Protein AF-A0AAN1JN68-F1 (afdb_monomer)

Mean predicted aligned error: 7.09 Å

Organism: NCBI:txid169430

Secondary structure (DSSP, 8-state):
--HHHHHHHHHHHHHTSPTTEEEEETTTEEEEEETTEEEEEE-S-TTS-----EE---HHHHHHHHHHHHHTTTS--EEE-----S-----

Foldseek 3Di:
DAPVVLQVVLLVVQVVDDQQKWWDLPQFWIWHQDPNDIWIFTPPDPPPLDTHDTDDPDRVVCVVCVVSSVVCVVPIDMDRSPPDDDDDDDD

pLDDT: mean 82.27, std 13.41, range [39.84, 94.06]

Structure (mmCIF, N/CA/C/O backbone):
data_AF-A0AAN1JN68-F1
#
_entry.id   AF-A0AAN1JN68-F1
#
loop_
_atom_site.group_PDB
_atom_site.id
_atom_site.type_symbol
_atom_site.label_atom_id
_atom_site.label_alt_id
_atom_site.label_comp_id
_atom_site.label_asym_id
_atom_site.label_entity_id
_atom_site.label_seq_id
_atom_site.pdbx_PDB_ins_code
_atom_site.Cartn_x
_atom_site.Cartn_y
_atom_site.Cartn_z
_atom_site.occupancy
_atom_site.B_iso_or_equiv
_atom_site.auth_seq_id
_atom_site.auth_comp_id
_atom_site.auth_asym_id
_atom_site.auth_atom_id
_atom_site.pdbx_PDB_model_num
ATOM 1 N N . MET A 1 1 ? -7.353 -7.730 -11.606 1.00 84.94 1 MET A N 1
ATOM 2 C CA . MET A 1 1 ? -6.757 -6.682 -10.774 1.00 84.94 1 MET A CA 1
ATOM 3 C C . MET A 1 1 ? -6.041 -5.649 -11.616 1.00 84.94 1 MET A C 1
ATOM 5 O O . MET A 1 1 ? -5.030 -5.953 -12.245 1.00 84.94 1 MET A O 1
ATOM 9 N N . ASP A 1 2 ? -6.635 -4.463 -11.659 1.00 89.12 2 ASP A N 1
ATOM 10 C CA . ASP A 1 2 ? -6.042 -3.194 -12.094 1.00 89.12 2 ASP A CA 1
ATOM 11 C C . ASP A 1 2 ? -5.624 -2.342 -10.875 1.00 89.12 2 ASP A C 1
ATOM 13 O O . ASP A 1 2 ? -5.896 -2.724 -9.734 1.00 89.12 2 ASP A O 1
ATOM 17 N N . ALA 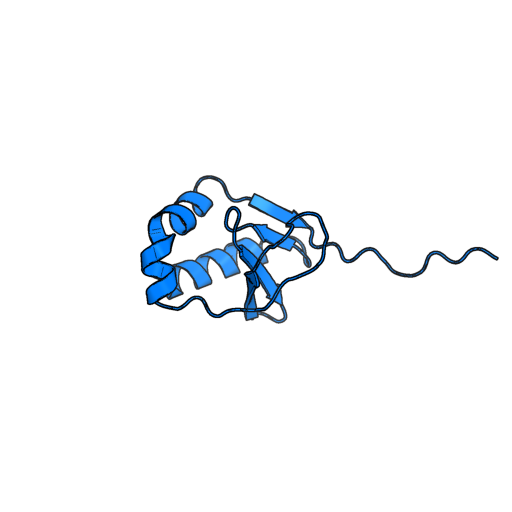A 1 3 ? -4.981 -1.190 -11.104 1.00 89.38 3 ALA A N 1
ATOM 18 C CA . ALA A 1 3 ? -4.465 -0.314 -10.047 1.00 89.38 3 ALA A CA 1
ATOM 19 C C . ALA A 1 3 ? -5.547 0.163 -9.060 1.00 89.38 3 ALA A C 1
ATOM 21 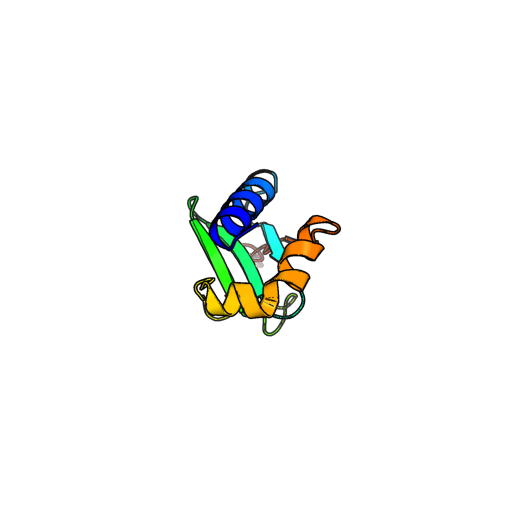O O . ALA A 1 3 ? -5.302 0.271 -7.856 1.00 89.38 3 ALA A O 1
ATOM 22 N N . LYS A 1 4 ? -6.767 0.422 -9.547 1.00 90.44 4 LYS A N 1
ATOM 23 C CA . LYS A 1 4 ? -7.883 0.880 -8.713 1.00 90.44 4 LYS A CA 1
ATOM 24 C C . LYS A 1 4 ? -8.435 -0.264 -7.870 1.00 90.44 4 LYS A C 1
ATOM 26 O O . LYS A 1 4 ? -8.714 -0.066 -6.687 1.00 90.44 4 LYS A O 1
ATOM 31 N N . GLU A 1 5 ? -8.579 -1.449 -8.460 1.00 91.50 5 GLU A N 1
ATOM 32 C CA . GLU A 1 5 ? -8.968 -2.662 -7.734 1.00 91.50 5 GLU A CA 1
ATOM 33 C C . GLU A 1 5 ? -7.935 -3.005 -6.647 1.00 91.50 5 GLU A C 1
ATOM 35 O O . GLU A 1 5 ? -8.312 -3.264 -5.503 1.00 91.50 5 GLU A O 1
ATOM 40 N N . PHE A 1 6 ? -6.640 -2.914 -6.965 1.00 91.62 6 PHE A N 1
ATOM 41 C CA . PHE A 1 6 ? -5.549 -3.088 -6.007 1.00 91.62 6 PHE A CA 1
ATOM 42 C C . PHE A 1 6 ? -5.651 -2.103 -4.839 1.00 91.62 6 PHE A C 1
ATOM 44 O O . PHE A 1 6 ? -5.721 -2.525 -3.686 1.00 91.62 6 PHE A O 1
ATOM 51 N N . ALA A 1 7 ? -5.740 -0.799 -5.121 1.00 91.69 7 ALA A N 1
ATOM 52 C CA . ALA A 1 7 ? -5.835 0.239 -4.096 1.00 91.69 7 ALA A CA 1
ATOM 53 C C . ALA A 1 7 ? -7.069 0.064 -3.193 1.00 91.69 7 ALA A C 1
ATOM 55 O O . ALA A 1 7 ? -6.990 0.262 -1.979 1.00 91.69 7 ALA A O 1
ATOM 56 N N . ALA A 1 8 ? -8.209 -0.345 -3.757 1.00 92.50 8 ALA A N 1
ATOM 57 C CA . ALA A 1 8 ? -9.415 -0.617 -2.983 1.00 92.50 8 ALA A CA 1
ATOM 58 C C . ALA A 1 8 ? -9.225 -1.806 -2.027 1.00 92.50 8 ALA A C 1
ATOM 60 O O . ALA A 1 8 ? -9.583 -1.709 -0.851 1.00 92.50 8 ALA A O 1
ATOM 61 N N . ARG A 1 9 ? -8.626 -2.905 -2.507 1.00 94.06 9 ARG A N 1
ATOM 62 C CA . ARG A 1 9 ? -8.348 -4.094 -1.686 1.00 94.06 9 ARG A CA 1
ATOM 63 C C . ARG A 1 9 ? -7.300 -3.811 -0.614 1.00 94.06 9 ARG A C 1
ATOM 65 O O . ARG A 1 9 ? -7.500 -4.193 0.534 1.00 94.06 9 ARG A O 1
ATOM 72 N N . LEU A 1 10 ? -6.244 -3.079 -0.957 1.00 93.12 10 LEU A N 1
ATOM 73 C CA . LEU A 1 10 ? -5.208 -2.663 -0.016 1.00 93.12 10 LEU A CA 1
ATOM 74 C C . LEU A 1 10 ? -5.774 -1.756 1.084 1.00 93.12 10 LEU A C 1
ATOM 76 O O . LEU A 1 10 ? -5.483 -1.951 2.260 1.00 93.12 10 LEU A O 1
ATOM 80 N N . SER A 1 11 ? -6.646 -0.810 0.720 1.00 93.19 11 SER A N 1
ATOM 81 C CA . SER A 1 11 ? -7.335 0.037 1.700 1.00 93.19 11 SER A CA 1
ATOM 82 C C . SER A 1 11 ? -8.216 -0.781 2.641 1.00 93.19 11 SER A C 1
ATOM 84 O O . SER A 1 11 ? -8.254 -0.497 3.833 1.00 93.19 11 SER A O 1
ATOM 86 N N . ALA A 1 12 ? -8.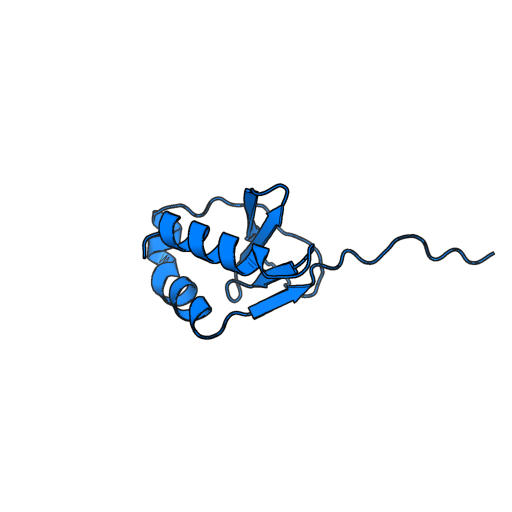932 -1.788 2.128 1.00 93.75 12 ALA A N 1
ATOM 87 C CA . ALA A 1 12 ? -9.730 -2.680 2.965 1.00 93.75 12 ALA A CA 1
ATOM 88 C C . ALA A 1 12 ? -8.846 -3.459 3.949 1.00 93.75 12 ALA A C 1
ATOM 90 O O . ALA A 1 12 ? -9.117 -3.421 5.144 1.00 93.75 12 ALA A O 1
ATOM 91 N N . ALA A 1 13 ? -7.747 -4.045 3.466 1.00 93.00 13 ALA A N 1
ATOM 92 C CA . ALA A 1 13 ? -6.807 -4.783 4.304 1.00 93.00 13 ALA A CA 1
ATOM 93 C C . ALA A 1 13 ? -6.201 -3.900 5.409 1.00 93.00 13 ALA A C 1
ATOM 95 O O . ALA A 1 13 ? -6.150 -4.306 6.565 1.00 93.00 13 ALA A O 1
ATOM 96 N N . LEU A 1 14 ? -5.814 -2.658 5.088 1.00 92.06 14 LEU A N 1
ATOM 97 C CA . LEU A 1 14 ? -5.307 -1.693 6.072 1.00 92.06 14 LEU A CA 1
ATOM 98 C C . LEU A 1 14 ? -6.367 -1.233 7.083 1.00 92.06 14 LEU A C 1
ATOM 100 O O . LEU A 1 14 ? -6.012 -0.928 8.216 1.00 92.06 14 LEU A O 1
ATOM 104 N N . ARG A 1 15 ? -7.657 -1.189 6.719 1.00 92.69 15 ARG A N 1
ATOM 105 C CA . ARG A 1 15 ? -8.742 -0.877 7.674 1.00 92.69 15 ARG A CA 1
ATOM 106 C C . ARG A 1 15 ? -8.948 -1.978 8.715 1.00 92.69 15 ARG A C 1
ATOM 108 O O . ARG A 1 15 ? -9.474 -1.693 9.786 1.00 92.69 15 ARG A O 1
ATOM 115 N N . GLU A 1 16 ? -8.569 -3.212 8.396 1.00 93.12 16 GLU A N 1
ATOM 116 C CA . GLU A 1 16 ? -8.612 -4.341 9.333 1.00 93.12 16 GLU A CA 1
ATOM 117 C C . GLU A 1 16 ? -7.411 -4.349 10.291 1.00 93.12 16 GLU A C 1
ATOM 119 O O . GLU A 1 16 ? -7.433 -5.050 11.302 1.00 93.12 16 GLU A O 1
ATOM 124 N N . GLN A 1 17 ? -6.381 -3.549 10.001 1.00 90.88 17 GLN A N 1
ATOM 125 C CA . GLN A 1 17 ? -5.212 -3.379 10.854 1.00 90.88 17 GLN A CA 1
ATOM 126 C C . GLN A 1 17 ? -5.432 -2.284 11.908 1.00 90.88 17 GLN A C 1
ATOM 128 O O . GLN A 1 17 ? -6.261 -1.384 11.727 1.00 90.88 17 GLN A O 1
ATOM 133 N N . PRO A 1 18 ? -4.686 -2.321 13.027 1.00 89.00 18 PRO A N 1
ATOM 134 C CA . PRO A 1 18 ? -4.702 -1.228 13.985 1.00 89.00 18 PRO A CA 1
ATOM 135 C C . PRO A 1 18 ? -4.286 0.108 13.335 1.00 89.00 18 PRO A C 1
ATOM 137 O O . PRO A 1 18 ? -3.509 0.146 12.377 1.00 89.00 18 PRO A O 1
ATOM 140 N N . PRO A 1 19 ? -4.789 1.241 13.854 1.00 84.31 19 PRO A N 1
ATOM 141 C CA . PRO A 1 19 ? -4.404 2.553 13.354 1.00 84.31 19 PRO A CA 1
ATOM 142 C C . PRO A 1 19 ? -2.891 2.766 13.493 1.00 84.31 19 PRO A C 1
ATOM 144 O O . PRO A 1 19 ? -2.306 2.467 14.533 1.00 84.31 19 PRO A O 1
ATOM 147 N N . GLY A 1 20 ? -2.270 3.323 12.451 1.00 83.31 20 GLY A N 1
ATOM 148 C CA . GLY A 1 20 ? -0.815 3.495 12.391 1.00 83.31 20 GLY A CA 1
ATOM 149 C C . GLY A 1 20 ? -0.062 2.294 11.814 1.00 83.31 20 GLY A C 1
ATOM 150 O O . GLY A 1 20 ? 1.160 2.243 11.924 1.00 83.31 20 GLY A O 1
ATOM 151 N N . THR A 1 21 ? -0.759 1.341 11.197 1.00 89.56 21 THR A N 1
ATOM 152 C CA . THR A 1 21 ? -0.143 0.293 10.379 1.00 89.56 21 THR A CA 1
ATOM 153 C C . THR A 1 21 ? 0.050 0.758 8.933 1.00 89.56 21 THR A C 1
ATOM 155 O O . THR A 1 21 ? -0.810 1.429 8.356 1.00 89.56 21 THR A O 1
ATOM 158 N N . ALA A 1 22 ? 1.176 0.367 8.343 1.00 89.94 22 ALA A N 1
ATOM 159 C CA . ALA A 1 22 ? 1.452 0.460 6.918 1.00 89.94 22 ALA A CA 1
ATOM 160 C C . ALA A 1 22 ? 1.599 -0.929 6.303 1.00 89.94 22 ALA A C 1
ATOM 162 O O . ALA A 1 22 ? 1.990 -1.882 6.972 1.00 89.94 22 ALA A O 1
ATOM 163 N N . ALA A 1 23 ? 1.312 -1.020 5.013 1.00 92.12 23 ALA A N 1
ATOM 164 C CA . ALA A 1 23 ? 1.592 -2.182 4.189 1.00 92.12 23 ALA A CA 1
ATOM 165 C C . ALA A 1 23 ? 2.917 -1.956 3.464 1.00 92.12 23 ALA A C 1
ATOM 167 O O . ALA A 1 23 ? 3.056 -0.950 2.765 1.00 92.12 23 ALA A O 1
ATOM 168 N N . LEU A 1 24 ? 3.877 -2.863 3.626 1.00 90.94 24 LEU A N 1
ATOM 169 C CA . LEU A 1 24 ? 5.155 -2.797 2.930 1.00 90.94 24 LEU A CA 1
ATOM 170 C C . LEU A 1 24 ? 5.024 -3.491 1.573 1.00 90.94 24 LEU A C 1
ATOM 172 O O . LEU A 1 24 ? 4.924 -4.710 1.501 1.00 90.94 24 LEU A O 1
ATOM 176 N N . LEU A 1 25 ? 5.008 -2.716 0.494 1.00 90.38 25 LEU A N 1
ATOM 177 C CA . LEU A 1 25 ? 4.819 -3.195 -0.874 1.00 90.38 25 LEU A CA 1
ATOM 178 C C . LEU A 1 25 ? 6.172 -3.580 -1.487 1.00 90.38 25 LEU A C 1
ATOM 180 O O . LEU A 1 25 ? 6.641 -2.959 -2.440 1.00 90.38 25 LEU A O 1
ATOM 184 N N . GLY A 1 26 ? 6.817 -4.591 -0.907 1.00 85.00 26 GLY A N 1
ATOM 185 C CA . GLY A 1 26 ? 8.171 -5.000 -1.280 1.00 85.00 26 GLY A CA 1
ATOM 186 C C . GLY A 1 26 ? 9.239 -4.004 -0.818 1.00 85.00 26 GLY A C 1
ATOM 187 O O . GLY A 1 26 ? 9.092 -3.337 0.199 1.00 85.00 26 GLY A O 1
ATOM 188 N N . ASP A 1 27 ? 10.334 -3.901 -1.568 1.00 83.12 27 ASP A N 1
ATOM 189 C CA . ASP A 1 27 ? 11.505 -3.095 -1.198 1.00 83.12 27 ASP A CA 1
ATOM 190 C C . ASP A 1 27 ? 11.399 -1.605 -1.565 1.00 83.12 27 ASP A C 1
ATOM 192 O O . ASP A 1 27 ? 12.234 -0.813 -1.139 1.00 83.12 27 ASP A O 1
ATOM 196 N N . PHE A 1 28 ? 10.391 -1.209 -2.350 1.00 83.69 28 PHE A N 1
ATOM 197 C CA . PHE A 1 28 ? 10.370 0.110 -2.994 1.00 83.69 28 PHE A CA 1
ATOM 198 C C . PHE A 1 28 ? 9.334 1.083 -2.424 1.00 83.69 28 PHE A C 1
ATOM 200 O O . PHE A 1 28 ? 9.481 2.301 -2.574 1.00 83.69 28 PHE A O 1
ATOM 207 N N . ALA A 1 29 ? 8.258 0.569 -1.827 1.00 88.38 29 ALA A N 1
ATOM 208 C CA . ALA A 1 29 ? 7.124 1.382 -1.421 1.00 88.38 29 ALA A CA 1
ATOM 209 C C . ALA A 1 29 ? 6.424 0.845 -0.179 1.00 88.38 29 ALA A C 1
ATOM 211 O O . ALA A 1 29 ? 6.411 -0.349 0.101 1.00 88.38 29 ALA A O 1
ATOM 212 N N . MET A 1 30 ? 5.764 1.752 0.530 1.00 89.94 30 MET A N 1
ATOM 213 C CA . MET A 1 30 ? 4.808 1.420 1.571 1.00 89.94 30 MET A CA 1
ATOM 214 C C . MET A 1 30 ? 3.514 2.197 1.361 1.00 89.94 30 MET A C 1
ATOM 216 O O . MET A 1 30 ? 3.518 3.311 0.832 1.00 89.94 30 MET A O 1
ATOM 220 N N . ALA A 1 31 ? 2.403 1.614 1.795 1.00 91.56 31 ALA A N 1
ATOM 221 C CA . ALA A 1 31 ? 1.097 2.244 1.760 1.00 91.56 31 ALA A CA 1
ATOM 222 C C . ALA A 1 31 ? 0.549 2.439 3.170 1.00 91.56 31 ALA A C 1
ATOM 224 O O . ALA A 1 31 ? 0.546 1.517 3.984 1.00 91.56 31 ALA A O 1
ATOM 225 N N . VAL A 1 32 ? 0.042 3.637 3.442 1.00 89.62 32 VAL A N 1
ATOM 226 C CA . VAL A 1 32 ? -0.569 3.993 4.725 1.00 89.62 32 VAL A CA 1
ATOM 227 C C . VAL A 1 32 ? -1.974 4.502 4.478 1.00 89.62 32 VAL A C 1
ATOM 229 O O . VAL A 1 32 ? -2.206 5.307 3.576 1.00 89.62 32 VAL A O 1
ATOM 232 N N . LEU A 1 33 ? -2.913 4.072 5.314 1.00 90.31 33 LEU A N 1
ATOM 233 C CA . LEU A 1 33 ? -4.250 4.641 5.327 1.00 90.31 33 LEU A CA 1
ATOM 234 C C . LEU A 1 33 ? -4.291 5.824 6.303 1.00 90.31 33 LEU A C 1
ATOM 236 O O . LEU A 1 33 ? -4.123 5.652 7.510 1.00 90.31 33 LEU A O 1
ATOM 240 N N . ARG A 1 34 ? -4.530 7.036 5.792 1.00 84.56 34 ARG A N 1
ATOM 241 C CA . ARG A 1 34 ? -4.709 8.247 6.608 1.00 84.56 34 ARG A CA 1
ATOM 242 C C . ARG A 1 34 ? -5.987 8.968 6.219 1.00 84.56 34 ARG A C 1
ATOM 244 O O . ARG A 1 34 ? -6.159 9.334 5.064 1.00 84.56 34 ARG A O 1
ATOM 251 N N . ASN A 1 35 ? -6.863 9.222 7.192 1.00 85.62 35 ASN A N 1
ATOM 252 C CA . ASN A 1 35 ? -8.147 9.903 6.968 1.00 85.62 35 ASN A CA 1
ATOM 253 C C . ASN A 1 35 ? -8.945 9.292 5.798 1.00 85.62 35 ASN A C 1
ATOM 255 O O . ASN A 1 35 ? -9.415 10.010 4.920 1.00 85.62 35 ASN A O 1
ATOM 259 N N . ASP A 1 36 ? -9.031 7.958 5.758 1.00 83.19 36 ASP A N 1
ATOM 260 C CA . ASP A 1 36 ? -9.684 7.180 4.689 1.00 83.19 36 ASP A CA 1
ATOM 261 C C . ASP A 1 36 ? -9.039 7.295 3.292 1.00 83.19 36 ASP A C 1
ATOM 263 O O . ASP A 1 36 ? -9.515 6.708 2.325 1.00 83.19 36 ASP A O 1
ATOM 267 N N . SER A 1 37 ? -7.919 8.010 3.185 1.00 88.06 37 SER A N 1
ATOM 268 C CA . SER A 1 37 ? -7.141 8.149 1.959 1.00 88.06 37 SER A CA 1
ATOM 269 C C . SER A 1 37 ? -5.930 7.226 1.999 1.00 88.06 37 SER A C 1
ATOM 271 O O . SER A 1 37 ? -5.170 7.217 2.971 1.00 88.06 37 SER A O 1
ATOM 273 N N . LEU A 1 38 ? -5.752 6.446 0.936 1.00 89.25 38 LEU A N 1
ATOM 274 C CA . LEU A 1 38 ? -4.582 5.597 0.754 1.00 89.25 38 LEU A CA 1
ATOM 275 C C . LEU A 1 38 ? -3.426 6.438 0.209 1.00 89.25 38 LEU A C 1
ATOM 277 O O . LEU A 1 38 ? -3.559 7.076 -0.835 1.00 89.25 38 LEU A O 1
ATOM 281 N N . ILE A 1 39 ? -2.305 6.437 0.920 1.00 89.06 39 ILE A N 1
ATOM 282 C CA . ILE A 1 39 ? -1.110 7.205 0.571 1.00 89.06 39 ILE A CA 1
ATOM 283 C C . ILE A 1 39 ? 0.027 6.222 0.323 1.00 89.06 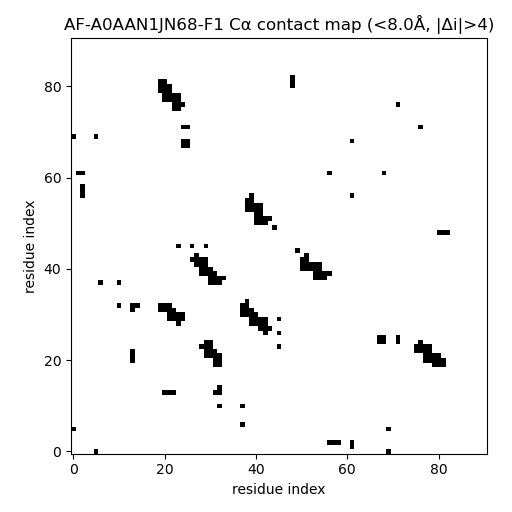39 ILE A C 1
ATOM 285 O O . ILE A 1 39 ? 0.351 5.433 1.209 1.00 89.06 39 ILE A O 1
ATOM 289 N N . PHE A 1 40 ? 0.641 6.293 -0.857 1.00 89.94 40 PHE A N 1
ATOM 290 C CA . PHE A 1 40 ? 1.844 5.535 -1.192 1.00 89.94 40 PHE A CA 1
ATOM 291 C C . PHE A 1 40 ? 3.071 6.411 -1.000 1.00 89.94 40 PHE A C 1
ATOM 293 O O . PHE A 1 40 ? 3.055 7.583 -1.374 1.00 89.94 40 PHE A O 1
ATOM 300 N N . GLN A 1 41 ? 4.122 5.852 -0.415 1.00 88.25 41 GLN A N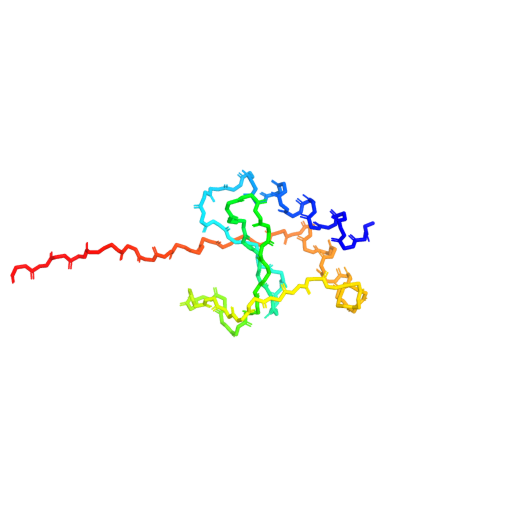 1
ATOM 301 C CA . GLN A 1 41 ? 5.383 6.546 -0.175 1.00 88.25 41 GLN A CA 1
ATOM 302 C C . GLN A 1 41 ? 6.541 5.647 -0.566 1.00 88.25 41 GLN A C 1
ATOM 304 O O . GLN A 1 41 ? 6.487 4.434 -0.346 1.00 88.25 41 GLN A O 1
ATOM 309 N N . HIS A 1 42 ? 7.571 6.249 -1.154 1.00 84.50 42 HIS A N 1
ATOM 310 C CA . HIS A 1 42 ? 8.816 5.547 -1.417 1.00 84.50 42 HIS A CA 1
ATOM 311 C C . HIS A 1 42 ? 9.485 5.163 -0.102 1.00 84.50 42 HIS A C 1
ATOM 313 O O . HIS A 1 42 ? 9.443 5.905 0.883 1.00 84.50 42 HIS A O 1
ATOM 319 N N . VAL A 1 43 ? 10.098 3.987 -0.101 1.00 77.75 43 VAL A N 1
ATOM 320 C CA . VAL A 1 43 ? 10.843 3.477 1.043 1.00 77.75 43 VAL A CA 1
ATOM 321 C C . VAL A 1 43 ? 12.314 3.492 0.680 1.00 77.75 43 VAL A C 1
ATOM 323 O O . VAL A 1 43 ? 12.744 2.731 -0.177 1.00 77.75 43 VAL A O 1
ATOM 326 N N . GLU A 1 44 ? 13.081 4.370 1.324 1.00 71.06 44 GLU A N 1
ATOM 327 C CA . GLU A 1 44 ? 14.544 4.252 1.325 1.00 71.06 44 GLU A CA 1
ATOM 328 C C . GLU A 1 44 ? 15.001 3.273 2.413 1.00 71.06 44 GLU A C 1
ATOM 330 O O . GLU A 1 44 ? 15.893 2.463 2.179 1.00 71.06 44 GLU A O 1
ATOM 335 N N . ASP A 1 45 ? 14.353 3.313 3.586 1.00 69.88 45 ASP A N 1
ATOM 336 C CA . ASP A 1 45 ? 14.573 2.367 4.679 1.00 69.88 45 ASP A CA 1
ATOM 337 C C . ASP A 1 45 ? 13.249 2.068 5.423 1.00 69.88 45 ASP A C 1
ATOM 339 O O . ASP A 1 45 ? 12.697 2.968 6.071 1.00 69.88 45 ASP A O 1
ATOM 343 N N . PRO A 1 46 ? 12.719 0.827 5.351 1.00 61.97 46 PRO A N 1
ATOM 344 C CA . PRO A 1 46 ? 11.417 0.466 5.926 1.00 61.97 46 PRO A CA 1
ATOM 345 C C . PRO A 1 46 ? 11.397 0.465 7.459 1.00 61.97 46 PRO A C 1
ATOM 347 O O . PRO A 1 46 ? 10.318 0.473 8.052 1.00 61.97 46 PRO A O 1
ATOM 350 N N . TYR A 1 47 ? 12.565 0.469 8.105 1.00 64.69 47 TYR A N 1
ATOM 351 C CA . TYR A 1 47 ? 12.712 0.370 9.559 1.00 64.69 47 TYR A CA 1
ATOM 352 C C . TYR A 1 47 ? 13.070 1.705 10.222 1.00 64.69 47 TYR A C 1
ATOM 354 O O . TYR A 1 47 ? 12.997 1.830 11.443 1.00 64.69 47 TYR A O 1
ATOM 362 N N . SER A 1 48 ? 13.411 2.720 9.431 1.00 66.56 48 SER A N 1
ATOM 363 C CA . 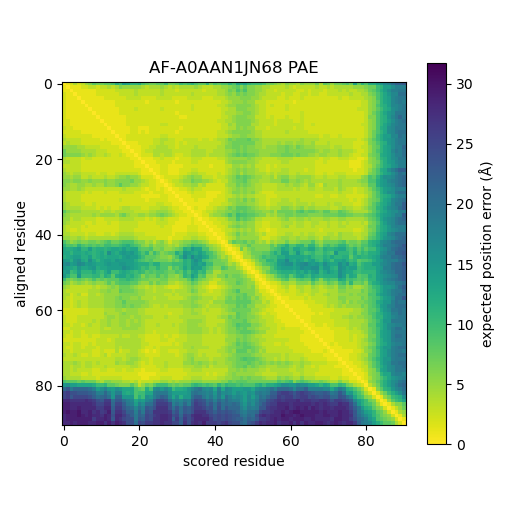SER A 1 48 ? 13.817 4.046 9.889 1.00 66.56 48 SER A CA 1
ATOM 364 C C . SER A 1 48 ? 12.662 4.836 10.495 1.00 66.56 48 SER A C 1
ATOM 366 O O . SER A 1 48 ? 12.884 5.822 11.196 1.00 66.56 48 SER A O 1
ATOM 368 N N . GLY A 1 49 ? 11.420 4.436 10.200 1.00 58.28 49 GLY A N 1
ATOM 369 C CA . GLY A 1 49 ? 10.223 5.197 10.546 1.00 58.28 49 GLY A CA 1
ATOM 370 C C . GLY A 1 49 ? 10.111 6.534 9.801 1.00 58.28 49 GLY A C 1
ATOM 371 O O . GLY A 1 49 ? 9.169 7.286 10.056 1.00 58.28 49 GLY A O 1
ATOM 372 N N . VAL A 1 50 ? 11.041 6.838 8.884 1.00 61.06 50 VAL A N 1
ATOM 373 C CA . VAL A 1 50 ? 11.002 8.024 8.030 1.00 61.06 50 VAL A CA 1
ATOM 374 C C . VAL A 1 50 ? 10.229 7.669 6.771 1.00 61.06 50 VAL A C 1
ATOM 376 O O . VAL A 1 50 ? 10.618 6.805 5.990 1.00 61.06 50 VAL A O 1
ATOM 379 N N . LEU A 1 51 ? 9.099 8.341 6.590 1.00 65.00 51 LEU A N 1
ATOM 380 C CA . LEU A 1 51 ? 8.316 8.218 5.375 1.00 65.00 51 LEU A CA 1
ATOM 381 C C . LEU A 1 51 ? 9.003 9.020 4.261 1.00 65.00 51 LEU A C 1
ATOM 383 O O . LEU A 1 51 ? 9.265 10.209 4.449 1.00 65.00 51 LEU A O 1
ATOM 387 N N . GLY A 1 52 ? 9.306 8.370 3.135 1.00 69.06 52 GLY A N 1
ATOM 388 C CA . GLY A 1 52 ? 9.842 9.038 1.949 1.00 69.06 52 GLY A CA 1
ATOM 389 C C . GLY A 1 52 ? 8.781 9.851 1.201 1.00 69.06 52 GLY A C 1
ATOM 390 O O . GLY A 1 52 ? 7.643 9.999 1.655 1.00 69.06 52 GLY A O 1
ATOM 391 N N . ASP A 1 53 ? 9.146 10.368 0.027 1.00 77.88 53 ASP A N 1
ATOM 392 C CA . ASP A 1 53 ? 8.232 11.152 -0.804 1.00 77.88 53 ASP A CA 1
ATOM 393 C C . ASP A 1 53 ? 6.984 10.355 -1.210 1.00 77.88 53 ASP A C 1
ATOM 395 O O . ASP A 1 53 ? 7.044 9.190 -1.627 1.00 77.88 53 ASP A O 1
ATOM 399 N N . GLY A 1 54 ? 5.830 11.015 -1.087 1.00 83.25 54 GLY A N 1
ATOM 400 C CA . GLY A 1 54 ? 4.546 10.472 -1.504 1.00 83.25 54 GLY A CA 1
ATOM 401 C C . GLY A 1 54 ? 4.422 10.427 -3.023 1.00 83.25 54 GLY A C 1
ATOM 402 O O . GLY A 1 54 ? 4.745 11.399 -3.705 1.00 83.25 54 GLY A O 1
ATOM 403 N N . PHE A 1 55 ? 3.897 9.325 -3.555 1.00 86.31 55 PHE A N 1
ATOM 404 C CA . PHE A 1 55 ? 3.669 9.158 -4.989 1.00 86.31 55 PHE A CA 1
ATOM 405 C C . PHE A 1 55 ? 2.257 8.648 -5.291 1.00 86.31 55 PHE A C 1
ATOM 407 O O . PHE A 1 55 ? 1.551 8.116 -4.433 1.00 86.31 55 PHE A O 1
ATOM 414 N N . ALA A 1 56 ? 1.830 8.829 -6.540 1.00 85.56 56 ALA A N 1
ATOM 415 C CA . ALA A 1 56 ? 0.581 8.272 -7.040 1.00 85.56 56 ALA A CA 1
ATOM 416 C C . ALA A 1 56 ? 0.853 6.943 -7.749 1.00 85.56 56 ALA A C 1
ATOM 418 O O . ALA A 1 56 ? 1.726 6.871 -8.613 1.00 85.56 56 ALA A O 1
ATOM 419 N N . LEU A 1 57 ? 0.076 5.906 -7.426 1.00 86.19 57 LEU A N 1
ATOM 420 C CA . LEU A 1 57 ? 0.099 4.647 -8.166 1.00 86.19 57 LEU A CA 1
ATOM 421 C C . LEU A 1 57 ? -0.569 4.853 -9.536 1.00 86.19 57 LEU A C 1
ATOM 423 O O . LEU A 1 57 ? -1.785 4.726 -9.672 1.00 86.19 57 LEU A O 1
ATOM 427 N N . THR A 1 58 ? 0.221 5.250 -10.532 1.00 87.38 58 THR A N 1
ATOM 428 C CA . THR A 1 58 ? -0.231 5.448 -11.916 1.00 87.38 58 THR A CA 1
ATOM 429 C C . THR A 1 58 ? -0.414 4.111 -12.637 1.00 87.38 58 THR A C 1
ATOM 431 O O . THR A 1 58 ? 0.141 3.092 -12.225 1.00 87.38 58 THR A O 1
ATOM 434 N N . ASP A 1 59 ? -1.156 4.108 -13.750 1.00 86.50 59 ASP A N 1
ATOM 435 C CA . ASP A 1 59 ? -1.317 2.908 -14.587 1.00 86.50 59 ASP A CA 1
ATOM 436 C C . ASP A 1 59 ? 0.023 2.397 -15.149 1.00 86.50 59 ASP A C 1
ATOM 438 O O . ASP A 1 59 ? 0.195 1.196 -15.345 1.00 86.50 59 ASP A O 1
ATOM 442 N N . GLU A 1 60 ? 0.979 3.297 -15.400 1.00 86.44 60 GLU A N 1
ATOM 443 C CA . GLU A 1 60 ? 2.331 2.950 -15.856 1.00 86.44 60 GLU A CA 1
ATOM 444 C C . GLU A 1 60 ? 3.084 2.166 -14.777 1.00 86.44 60 GLU A C 1
ATOM 446 O O . GLU A 1 60 ? 3.425 1.004 -14.998 1.00 86.44 60 GLU A O 1
ATOM 451 N N . LEU A 1 61 ? 3.211 2.742 -13.576 1.00 87.25 61 LEU A N 1
ATOM 452 C CA . LEU A 1 61 ? 3.884 2.099 -12.448 1.00 87.25 61 LEU A CA 1
ATOM 453 C C . LEU A 1 61 ? 3.194 0.790 -12.046 1.00 87.25 61 LEU A C 1
ATOM 455 O O . LEU A 1 61 ? 3.853 -0.196 -11.712 1.00 87.25 61 LEU A O 1
ATOM 459 N N . TRP A 1 62 ? 1.860 0.764 -12.106 1.00 89.81 62 TRP A N 1
ATOM 460 C CA . TRP A 1 62 ? 1.087 -0.454 -11.901 1.00 89.81 62 TRP A CA 1
ATOM 461 C C . TRP A 1 62 ? 1.487 -1.543 -12.889 1.00 89.81 62 TRP A C 1
ATOM 463 O O . TRP A 1 62 ? 1.741 -2.661 -12.465 1.00 89.81 62 TRP A O 1
ATOM 473 N N . ASN A 1 63 ? 1.554 -1.246 -14.189 1.00 91.38 63 ASN A N 1
ATOM 474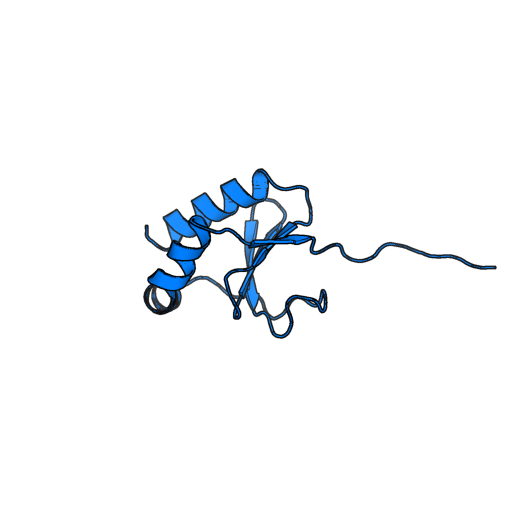 C CA . ASN A 1 63 ? 1.912 -2.246 -15.193 1.00 91.38 63 ASN A CA 1
ATOM 475 C C . ASN A 1 63 ? 3.349 -2.754 -15.024 1.00 91.38 63 ASN A C 1
ATOM 477 O O . ASN A 1 63 ? 3.586 -3.941 -15.229 1.00 91.38 63 ASN A O 1
ATOM 481 N N . GLU A 1 64 ? 4.282 -1.893 -14.615 1.00 92.12 64 GLU A N 1
ATOM 482 C CA . GLU A 1 64 ? 5.674 -2.278 -14.355 1.00 92.12 64 GLU A CA 1
ATOM 483 C C . GLU A 1 64 ? 5.828 -3.174 -13.121 1.00 92.12 64 GLU A C 1
ATOM 485 O O . GLU A 1 64 ? 6.669 -4.069 -13.100 1.00 92.12 64 GLU A O 1
ATOM 490 N N . ARG A 1 65 ? 5.023 -2.934 -12.081 1.00 89.94 65 ARG A N 1
ATOM 491 C CA . ARG A 1 65 ? 5.133 -3.610 -10.777 1.00 89.94 65 ARG A CA 1
ATOM 492 C C . ARG A 1 65 ? 3.992 -4.578 -10.494 1.00 89.94 65 ARG A C 1
ATOM 494 O O . ARG A 1 65 ? 3.867 -5.058 -9.371 1.00 89.94 65 ARG A O 1
ATOM 501 N N . ARG A 1 66 ? 3.166 -4.873 -11.498 1.00 90.00 66 ARG A N 1
ATOM 502 C CA . ARG A 1 66 ? 1.902 -5.596 -11.337 1.00 90.00 66 ARG A CA 1
ATOM 503 C C . ARG A 1 66 ? 2.082 -6.915 -10.610 1.00 90.00 66 ARG A C 1
ATOM 505 O O . ARG A 1 66 ? 1.346 -7.157 -9.668 1.00 90.00 66 ARG A O 1
ATOM 512 N N . GLU A 1 67 ? 3.035 -7.730 -11.055 1.00 90.50 67 GLU A N 1
ATOM 513 C CA . GLU A 1 67 ? 3.297 -9.059 -10.491 1.00 90.50 67 GLU A CA 1
ATOM 514 C C . GLU A 1 67 ? 3.697 -8.952 -9.014 1.00 90.50 67 GLU A C 1
ATOM 516 O O . GLU A 1 67 ? 3.003 -9.487 -8.156 1.00 90.50 67 GLU A O 1
ATOM 521 N N . GLN A 1 68 ? 4.701 -8.125 -8.704 1.00 88.94 68 GLN A N 1
ATOM 522 C CA . GLN A 1 68 ? 5.164 -7.879 -7.331 1.00 88.94 68 GLN A CA 1
ATOM 523 C C . GLN A 1 68 ? 4.041 -7.368 -6.412 1.00 88.94 68 GLN A C 1
ATOM 525 O O . GLN A 1 68 ? 3.897 -7.826 -5.281 1.00 88.94 68 GLN A O 1
ATOM 530 N N . LEU A 1 69 ? 3.230 -6.422 -6.894 1.00 89.38 69 LEU A N 1
ATOM 531 C CA . LEU A 1 69 ? 2.104 -5.876 -6.138 1.00 89.38 69 LEU A CA 1
ATOM 532 C C . LEU A 1 69 ? 0.981 -6.905 -5.963 1.00 89.38 69 LEU A C 1
ATOM 534 O O . LEU A 1 69 ? 0.319 -6.918 -4.931 1.00 89.38 69 LEU A O 1
ATOM 538 N N . THR A 1 70 ? 0.735 -7.763 -6.954 1.00 90.25 70 THR A N 1
ATOM 539 C CA . THR A 1 70 ? -0.284 -8.811 -6.841 1.00 90.25 70 THR A CA 1
ATOM 540 C C . THR A 1 70 ? 0.144 -9.925 -5.895 1.00 90.25 70 THR A C 1
ATOM 542 O O . THR A 1 70 ? -0.677 -10.320 -5.072 1.00 90.25 70 THR A O 1
ATOM 545 N N . ASP A 1 71 ? 1.405 -10.360 -5.965 1.00 90.94 71 ASP A N 1
ATOM 546 C CA . ASP A 1 71 ? 1.966 -11.423 -5.120 1.00 90.94 71 ASP A CA 1
ATOM 547 C C . ASP A 1 71 ? 1.982 -11.022 -3.641 1.00 90.94 71 ASP A C 1
ATOM 549 O O . ASP A 1 71 ? 1.827 -11.861 -2.758 1.00 90.94 71 ASP A O 1
ATOM 553 N N . TRP A 1 72 ? 2.086 -9.720 -3.351 1.00 92.19 72 TRP A N 1
ATOM 554 C CA . TRP A 1 72 ? 1.988 -9.213 -1.983 1.00 92.19 72 TRP A CA 1
ATOM 555 C C . TRP A 1 72 ? 0.682 -9.623 -1.280 1.00 92.19 72 TRP A C 1
ATOM 557 O O . TRP A 1 72 ? 0.666 -9.778 -0.066 1.00 92.19 72 TRP A O 1
ATOM 567 N N . PHE A 1 73 ? -0.427 -9.827 -2.001 1.00 89.12 73 PHE A N 1
ATOM 568 C CA . PHE A 1 73 ? -1.668 -10.273 -1.358 1.00 89.12 73 PHE A CA 1
ATOM 569 C C . PHE A 1 73 ? -1.640 -11.732 -0.892 1.00 89.12 73 PHE A C 1
ATOM 571 O O . PHE A 1 73 ? -2.455 -12.085 -0.037 1.00 89.12 73 PHE A O 1
ATOM 578 N N . ASP A 1 74 ? -0.757 -12.564 -1.441 1.00 90.94 74 ASP A N 1
ATOM 579 C CA . ASP A 1 74 ? -0.582 -13.945 -0.991 1.00 90.94 74 ASP A CA 1
ATOM 580 C C . ASP A 1 74 ? 0.209 -14.003 0.327 1.00 90.94 74 ASP A C 1
ATOM 582 O O . ASP A 1 74 ? -0.099 -14.825 1.191 1.00 90.94 74 ASP A O 1
ATOM 586 N N . GLU A 1 75 ? 1.161 -13.086 0.524 1.00 90.38 75 GLU A N 1
ATOM 587 C CA . GLU A 1 75 ? 1.946 -12.953 1.758 1.00 90.38 75 GLU A CA 1
ATOM 588 C C . GLU A 1 75 ? 2.083 -11.472 2.174 1.00 90.38 75 GLU A C 1
ATOM 590 O O . GLU A 1 75 ? 3.122 -10.846 1.951 1.00 90.38 75 GLU A O 1
ATOM 595 N N . PRO A 1 76 ? 1.025 -10.871 2.755 1.00 91.06 76 PRO A N 1
ATOM 596 C CA . PRO A 1 76 ? 1.010 -9.442 3.032 1.00 91.06 76 PRO A CA 1
ATOM 597 C C . PRO A 1 76 ? 1.885 -9.089 4.232 1.00 91.06 76 PRO A C 1
ATOM 599 O O . PRO A 1 76 ? 1.665 -9.557 5.353 1.00 91.06 76 PRO A O 1
ATOM 602 N N . GLU A 1 77 ? 2.837 -8.187 4.009 1.00 91.00 77 GLU A N 1
ATOM 603 C CA . GLU A 1 77 ? 3.692 -7.651 5.062 1.00 91.00 77 GLU A CA 1
ATOM 604 C C . GLU A 1 77 ? 3.148 -6.319 5.590 1.00 91.00 77 GLU A C 1
ATOM 606 O O . GLU A 1 77 ? 3.043 -5.324 4.864 1.00 91.00 77 GLU A O 1
ATOM 611 N N . PHE A 1 78 ? 2.816 -6.297 6.881 1.00 90.94 78 PHE A N 1
ATOM 612 C CA . PHE A 1 78 ? 2.374 -5.104 7.590 1.00 90.94 78 PHE A CA 1
ATOM 613 C C . PHE A 1 78 ? 3.391 -4.699 8.646 1.00 90.94 78 PHE A C 1
ATOM 615 O O . PHE A 1 78 ? 3.849 -5.520 9.440 1.00 90.94 78 PHE A O 1
ATOM 622 N N . VAL A 1 79 ? 3.680 -3.404 8.707 1.00 87.25 79 VAL A N 1
ATOM 623 C CA . VAL A 1 79 ? 4.581 -2.817 9.695 1.00 87.25 79 VAL A CA 1
ATOM 624 C C . VAL A 1 79 ? 3.846 -1.751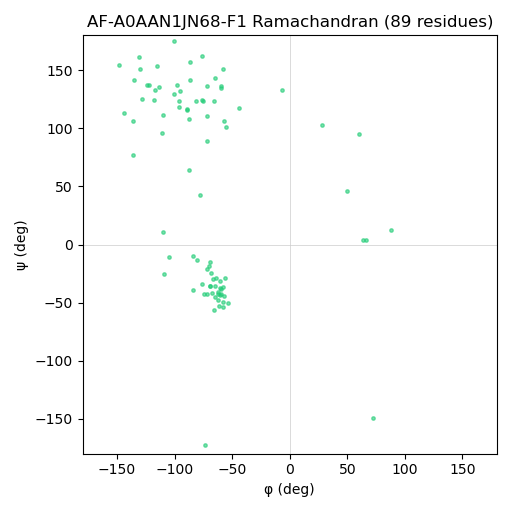 10.491 1.00 87.25 79 VAL A C 1
ATOM 626 O O . VAL A 1 79 ? 3.091 -0.941 9.950 1.00 87.25 79 VAL A O 1
ATOM 629 N N . SER A 1 80 ? 4.055 -1.732 11.803 1.00 84.19 80 SER A N 1
ATOM 630 C CA . SER A 1 80 ? 3.591 -0.620 12.626 1.00 84.19 80 SER A CA 1
ATOM 631 C C . SER A 1 80 ? 4.468 0.586 12.318 1.00 84.19 80 SER A C 1
ATOM 633 O O . SER A 1 80 ? 5.623 0.624 12.736 1.00 84.19 80 SER A O 1
ATOM 635 N N . THR A 1 81 ? 3.924 1.613 11.663 1.00 71.69 81 THR A N 1
ATOM 636 C CA . THR A 1 81 ? 4.597 2.915 11.538 1.00 71.69 81 THR A CA 1
ATOM 637 C C . THR A 1 81 ? 4.446 3.688 12.837 1.00 71.69 81 THR A C 1
ATOM 639 O O . THR A 1 81 ? 4.090 4.864 12.803 1.00 71.69 81 THR A O 1
ATOM 642 N N . PHE A 1 82 ? 4.617 3.010 13.981 1.00 55.97 82 PHE A N 1
ATOM 643 C CA . PHE A 1 82 ? 4.514 3.611 15.298 1.00 55.97 82 PHE A CA 1
ATOM 644 C C . PHE A 1 82 ? 5.489 4.778 15.290 1.00 55.97 82 PHE A C 1
ATOM 646 O O . PHE A 1 82 ? 6.702 4.606 15.382 1.00 55.97 82 PHE A O 1
ATOM 653 N N . THR A 1 83 ? 4.948 5.979 15.113 1.00 55.09 83 THR A N 1
ATOM 654 C CA . THR A 1 83 ? 5.642 7.192 15.475 1.00 55.09 83 THR A CA 1
ATOM 655 C C . THR A 1 83 ? 5.919 6.979 16.944 1.00 55.09 83 THR A C 1
ATOM 657 O O . THR A 1 83 ? 4.976 6.957 17.739 1.00 55.09 83 THR A O 1
ATOM 660 N N . GLY A 1 84 ? 7.173 6.696 17.291 1.00 39.84 84 GLY A N 1
ATOM 661 C CA . GLY A 1 84 ? 7.597 6.745 18.674 1.00 39.84 84 GLY A CA 1
ATOM 662 C C . GLY A 1 84 ? 7.008 8.010 19.286 1.00 39.84 84 GLY A C 1
ATOM 663 O O . GLY A 1 84 ? 7.221 9.110 18.776 1.00 39.84 84 GLY A O 1
ATOM 664 N N . SER A 1 85 ? 6.157 7.776 20.278 1.00 44.12 85 SER A N 1
ATOM 665 C CA . SER A 1 85 ? 5.779 8.615 21.404 1.00 44.12 85 SER A CA 1
ATOM 666 C C . SER A 1 85 ? 6.614 9.901 21.514 1.00 44.12 85 SER A C 1
ATOM 668 O O . SER A 1 85 ? 7.835 9.885 21.435 1.00 44.12 85 SER A O 1
ATOM 670 N N . GLY A 1 86 ? 6.009 11.067 21.719 1.00 45.59 86 GLY A N 1
ATOM 671 C CA . GLY A 1 86 ? 5.399 11.322 23.016 1.00 45.59 86 GLY A CA 1
ATOM 672 C C . GLY A 1 86 ? 6.477 11.243 24.097 1.00 45.59 86 GLY A C 1
ATOM 673 O O . GLY A 1 86 ? 6.810 10.149 24.534 1.00 45.59 86 GLY A O 1
ATOM 674 N N . ASP A 1 87 ? 7.027 12.404 24.446 1.00 47.97 87 ASP A N 1
ATOM 675 C CA . ASP A 1 87 ? 7.465 12.771 25.794 1.00 47.97 87 ASP A CA 1
ATOM 676 C C . ASP A 1 87 ? 7.904 11.607 26.711 1.00 47.97 87 ASP A C 1
ATOM 678 O O . ASP A 1 87 ? 7.092 10.893 27.296 1.00 47.97 87 ASP A O 1
ATOM 682 N N . SER A 1 88 ? 9.217 11.444 26.872 1.00 53.78 88 SER A N 1
ATOM 683 C CA . SER A 1 88 ? 9.788 10.916 28.111 1.00 53.78 88 SER A CA 1
ATOM 684 C C . SER A 1 88 ? 10.535 12.057 28.792 1.00 53.78 88 SER A C 1
ATOM 686 O O . SER A 1 88 ? 11.657 12.409 28.436 1.00 53.78 88 SER A O 1
ATOM 688 N N . MET A 1 89 ? 9.815 12.674 29.720 1.00 66.81 89 MET A N 1
ATOM 689 C CA . MET A 1 89 ? 10.236 13.602 30.758 1.00 66.81 89 MET A CA 1
ATOM 690 C C . MET A 1 89 ? 11.140 12.888 31.781 1.00 66.81 89 MET A C 1
ATOM 692 O O . MET A 1 89 ? 10.691 11.937 32.411 1.00 66.81 89 MET A O 1
ATOM 696 N N . GLU A 1 90 ? 12.362 13.377 32.017 1.00 54.34 90 GLU A N 1
ATOM 697 C CA . GLU A 1 90 ? 13.108 13.123 33.262 1.00 54.34 90 GLU A CA 1
ATOM 698 C C . GLU A 1 90 ? 13.772 14.423 33.759 1.00 54.34 90 G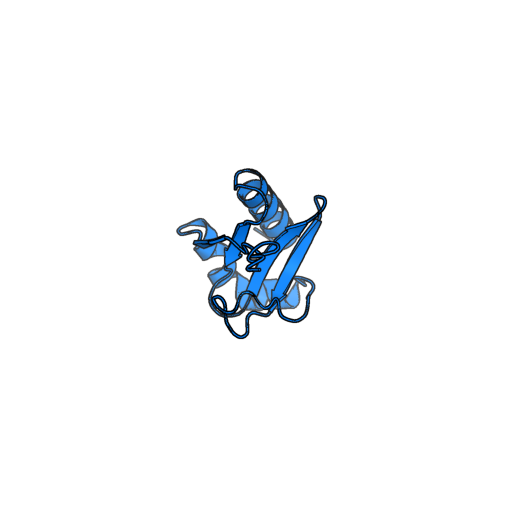LU A C 1
ATOM 700 O O . GLU A 1 90 ? 14.722 14.920 33.159 1.00 54.34 90 GLU A O 1
ATOM 705 N N . THR A 1 91 ? 13.155 14.950 34.830 1.00 58.03 91 THR A N 1
ATOM 706 C CA . THR A 1 91 ? 13.611 15.831 35.938 1.00 58.03 91 THR A CA 1
ATOM 707 C C . THR A 1 91 ? 14.545 17.011 35.695 1.00 58.03 91 THR A C 1
ATOM 709 O O . THR A 1 91 ? 15.728 16.786 35.362 1.00 58.03 91 THR A O 1
#

Radius of gyration: 14.23 Å; Cα contacts (8 Å, |Δi|>4): 112; chains: 1; bounding box: 24×30×52 Å

Sequence (91 aa):
MDAKEFAARLSAALREQPPGTAALLGDFAMAVLRNDSLIFQHVEDPYSGVLGDGFALTDELWNERREQLTDWFDEPEFVSTFTGSGDSMET

Solvent-accessible surface area (backbone atoms only — not comparable to full-atom values): 5638 Å² total; per-residue (Å²): 132,53,61,66,55,45,52,54,52,51,47,52,56,52,68,76,42,64,91,55,42,27,38,48,61,67,83,55,28,33,38,35,72,52,95,92,39,78,44,37,23,38,36,90,47,90,82,71,74,60,81,42,67,74,54,79,88,42,73,65,60,34,68,77,40,42,65,66,62,55,53,35,73,81,64,69,47,72,45,73,56,66,72,78,70,78,86,85,86,80,136

Nearest PDB structures (foldseek):
  7cma-assembly1_C-2  TM=4.248E-01  e=9.564E-01  African swine fever virus Georgia 2007/1
  8qma-assembly1_A  TM=5.376E-01  e=8.235E+00  Sinapis alba
  8ysx-assembly1_a  TM=2.572E-01  e=5.287E+00  Canis lupus familiaris